Protein AF-A0A0B1T1D3-F1 (afdb_monomer)

Structure (mmCIF, N/CA/C/O backbone):
data_AF-A0A0B1T1D3-F1
#
_entry.id   AF-A0A0B1T1D3-F1
#
loop_
_atom_site.group_PDB
_atom_site.id
_atom_site.type_symbol
_atom_site.label_atom_id
_atom_site.label_alt_id
_atom_site.label_comp_id
_atom_site.label_asym_id
_atom_site.label_entity_id
_atom_site.label_seq_id
_atom_site.pdbx_PDB_ins_code
_atom_site.Cartn_x
_atom_site.Cartn_y
_atom_site.Cartn_z
_atom_site.occupancy
_atom_site.B_iso_or_equiv
_atom_site.auth_seq_id
_atom_site.auth_comp_id
_atom_site.auth_asym_id
_atom_site.auth_atom_id
_atom_site.pdbx_PDB_model_num
ATOM 1 N N . MET A 1 1 ? 5.697 1.982 43.485 1.00 67.06 1 MET A N 1
ATOM 2 C CA . MET A 1 1 ? 5.721 2.731 42.214 1.00 67.06 1 MET A CA 1
ATOM 3 C C . MET A 1 1 ? 6.189 1.792 41.124 1.00 67.06 1 MET A C 1
ATOM 5 O O . MET A 1 1 ? 7.345 1.418 41.191 1.00 67.06 1 MET A O 1
ATOM 9 N N . SER A 1 2 ? 5.290 1.399 40.220 1.00 48.56 2 SER A N 1
ATOM 10 C CA . SER A 1 2 ? 5.539 1.153 38.790 1.00 48.56 2 SER A CA 1
ATOM 11 C C . SER A 1 2 ? 4.161 0.971 38.156 1.00 48.56 2 SER A C 1
ATOM 13 O O . SER A 1 2 ? 3.545 -0.081 38.283 1.00 48.56 2 SER A O 1
ATOM 15 N N . CYS A 1 3 ? 3.622 2.054 37.605 1.00 45.72 3 CYS A N 1
ATOM 16 C CA . CYS A 1 3 ? 2.462 2.009 36.727 1.00 45.72 3 CYS A CA 1
ATOM 17 C C . CYS A 1 3 ? 2.996 1.542 35.370 1.00 45.72 3 CYS A C 1
ATOM 19 O O . CYS A 1 3 ? 3.664 2.320 34.695 1.00 45.72 3 CYS A O 1
ATOM 21 N N . SER A 1 4 ? 2.799 0.266 35.032 1.00 50.62 4 SER A N 1
ATOM 22 C CA . SER A 1 4 ? 3.001 -0.246 33.673 1.00 50.62 4 SER A CA 1
ATOM 23 C C . SER A 1 4 ? 1.984 0.435 32.766 1.00 50.62 4 SER A C 1
ATOM 25 O O . SER A 1 4 ? 0.820 0.048 32.723 1.00 50.62 4 SER A O 1
ATOM 27 N N . SER A 1 5 ? 2.406 1.507 32.107 1.00 56.75 5 SER A N 1
ATOM 28 C CA . SER A 1 5 ? 1.701 2.074 30.962 1.00 56.75 5 SER A CA 1
ATOM 29 C C . SER A 1 5 ? 2.262 1.419 29.702 1.00 56.75 5 SER A C 1
ATOM 31 O O . SER A 1 5 ? 2.885 2.079 28.882 1.00 56.75 5 SER A O 1
ATOM 33 N N . ASP A 1 6 ? 2.069 0.108 29.569 1.00 56.31 6 ASP A N 1
ATOM 34 C CA . ASP A 1 6 ? 2.306 -0.639 28.330 1.00 56.31 6 ASP A CA 1
ATOM 35 C C . ASP A 1 6 ? 1.078 -0.471 27.409 1.00 56.31 6 ASP A C 1
ATOM 37 O O . ASP A 1 6 ? 0.430 -1.435 27.031 1.00 56.31 6 ASP A O 1
ATOM 41 N N . GLU A 1 7 ? 0.676 0.773 27.134 1.00 59.59 7 GLU A N 1
ATOM 42 C CA . GLU A 1 7 ? -0.543 1.108 26.368 1.00 59.59 7 GLU A CA 1
ATOM 43 C C . GLU A 1 7 ? -0.246 2.224 25.348 1.00 59.59 7 GLU A C 1
ATOM 45 O O . GLU A 1 7 ? -0.973 3.206 25.186 1.00 59.59 7 GLU A O 1
ATOM 50 N N . GLN A 1 8 ? 0.866 2.090 24.636 1.00 52.88 8 GLN A N 1
ATOM 51 C CA . GLN A 1 8 ? 1.017 2.696 23.323 1.00 52.88 8 GLN A CA 1
ATOM 52 C C . GLN A 1 8 ? 1.562 1.577 22.449 1.00 52.88 8 GLN A C 1
ATOM 54 O O . GLN A 1 8 ? 2.716 1.192 22.562 1.00 52.88 8 GLN A O 1
ATOM 59 N N . SER A 1 9 ? 0.680 0.938 21.685 1.00 54.34 9 SER A N 1
ATOM 60 C CA . SER A 1 9 ? 1.077 -0.085 20.727 1.00 54.34 9 SER A CA 1
ATOM 61 C C . SER A 1 9 ? 1.836 0.620 19.607 1.00 54.34 9 SER A C 1
ATOM 63 O O . SER A 1 9 ? 1.246 0.988 18.593 1.00 54.34 9 SER A O 1
ATOM 65 N N . ASP A 1 10 ? 3.127 0.857 19.825 1.00 60.12 10 ASP A N 1
ATOM 66 C CA . ASP A 1 10 ? 4.103 1.088 18.773 1.00 60.12 10 ASP A CA 1
ATOM 67 C C . ASP A 1 10 ? 3.983 -0.106 17.821 1.00 60.12 10 ASP A C 1
ATOM 69 O O . ASP A 1 10 ? 4.476 -1.199 18.097 1.00 60.12 10 ASP A O 1
ATOM 73 N N . LYS A 1 11 ? 3.189 0.029 16.753 1.00 73.50 11 LYS A N 1
ATOM 74 C CA . LYS A 1 11 ? 3.085 -1.045 15.768 1.00 73.50 11 LYS A CA 1
ATOM 75 C C . LYS A 1 11 ? 4.418 -1.074 15.048 1.00 73.50 11 LYS A C 1
ATOM 77 O O . LYS A 1 11 ? 4.813 -0.098 14.425 1.00 73.50 11 LYS A O 1
ATOM 82 N N . GLU A 1 12 ? 5.116 -2.187 15.138 1.00 87.06 12 GLU A N 1
ATOM 83 C CA . GLU A 1 12 ? 6.383 -2.374 14.449 1.00 87.06 12 GLU A CA 1
ATOM 84 C C . GLU A 1 12 ? 6.150 -3.121 13.135 1.00 87.06 12 GLU A C 1
ATOM 86 O O . GLU A 1 12 ? 5.315 -4.026 13.036 1.00 87.06 12 GLU A O 1
ATOM 91 N N . CYS A 1 13 ? 6.892 -2.747 12.096 1.00 86.56 13 CYS A N 1
ATOM 92 C CA . CYS A 1 13 ? 6.836 -3.426 10.812 1.00 86.56 13 CYS A CA 1
ATOM 93 C C . CYS A 1 13 ? 7.392 -4.857 10.947 1.00 86.56 13 CYS A C 1
ATOM 95 O O . CYS A 1 13 ? 8.547 -5.021 11.341 1.00 86.56 13 CYS A O 1
ATOM 97 N N . PRO A 1 14 ? 6.667 -5.905 10.521 1.00 85.12 14 PRO A N 1
ATOM 98 C CA . PRO A 1 14 ? 7.116 -7.293 10.673 1.00 85.12 14 PRO A CA 1
ATOM 99 C C . PRO A 1 14 ? 8.318 -7.667 9.787 1.00 85.12 14 PRO A C 1
ATOM 101 O O . PRO A 1 14 ? 8.909 -8.727 9.971 1.00 85.12 14 PRO A O 1
ATOM 104 N N . LEU A 1 15 ? 8.680 -6.827 8.810 1.00 86.88 15 LEU A N 1
ATOM 105 C CA . LEU A 1 15 ? 9.808 -7.067 7.899 1.00 86.88 15 LEU A CA 1
ATOM 106 C C . LEU A 1 15 ? 11.132 -6.488 8.405 1.00 86.88 15 LEU A C 1
ATOM 108 O O . LEU A 1 15 ? 12.186 -7.057 8.130 1.00 86.88 15 LEU A O 1
ATOM 112 N N . CYS A 1 16 ? 11.088 -5.342 9.082 1.00 88.94 16 CYS A N 1
ATOM 113 C CA . CYS A 1 16 ? 12.283 -4.612 9.511 1.00 88.94 16 CYS A CA 1
ATOM 114 C C . CYS A 1 16 ? 12.325 -4.318 11.013 1.00 88.94 16 CYS A C 1
ATOM 116 O O . CYS A 1 16 ? 13.336 -3.806 11.471 1.00 88.94 16 CYS A O 1
ATOM 118 N N . MET A 1 17 ? 11.271 -4.666 11.764 1.00 84.62 17 MET A N 1
ATOM 119 C CA . MET A 1 17 ? 11.104 -4.349 13.191 1.00 84.62 17 MET A CA 1
ATOM 120 C C . MET A 1 17 ? 11.318 -2.863 13.499 1.00 84.62 17 MET A C 1
ATOM 122 O O . MET A 1 17 ? 11.918 -2.494 14.498 1.0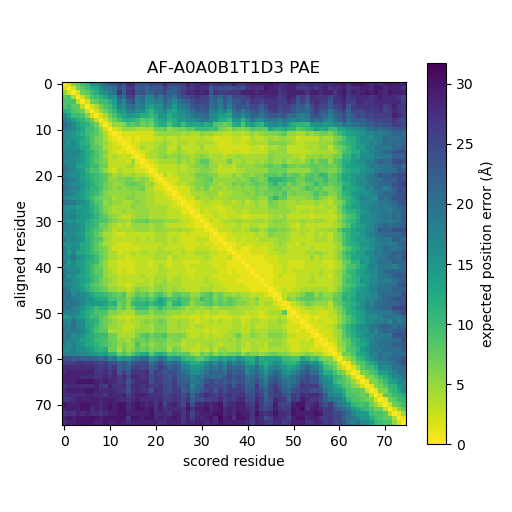0 84.62 17 MET A O 1
ATOM 126 N N . GLU A 1 18 ? 10.849 -2.008 12.593 1.00 85.75 18 GLU A N 1
ATOM 127 C CA . GLU A 1 18 ? 10.929 -0.555 12.732 1.00 85.75 18 GLU A CA 1
ATOM 128 C C . GLU A 1 18 ? 9.563 -0.015 13.160 1.00 85.75 18 GLU A C 1
ATOM 130 O O . GLU A 1 18 ? 8.536 -0.539 12.711 1.00 85.75 18 GLU A O 1
ATOM 135 N N . GLN A 1 19 ? 9.540 1.030 13.989 1.00 82.94 19 GLN A N 1
ATOM 136 C CA . GLN A 1 19 ? 8.302 1.684 14.417 1.00 82.94 19 GLN A CA 1
ATOM 137 C C . GLN A 1 19 ? 7.550 2.261 13.210 1.00 82.94 19 GLN A C 1
ATOM 139 O O . GLN A 1 19 ? 8.107 3.023 12.420 1.00 82.94 19 GLN A O 1
ATOM 144 N N . LEU A 1 20 ? 6.281 1.881 13.070 1.00 83.56 20 LEU A N 1
ATOM 145 C CA . LEU A 1 20 ? 5.351 2.458 12.105 1.00 83.56 20 LEU A CA 1
ATOM 146 C C . LEU A 1 20 ? 4.798 3.763 12.673 1.00 83.56 20 LEU A C 1
ATOM 148 O O . LEU A 1 20 ? 4.404 3.823 13.841 1.00 83.56 20 LEU A O 1
ATOM 152 N N . GLU A 1 21 ? 4.736 4.800 11.844 1.00 82.25 21 GLU A N 1
ATOM 153 C CA . GLU A 1 21 ? 4.116 6.056 12.243 1.00 82.25 21 GLU A CA 1
ATOM 154 C C . GLU A 1 21 ? 2.591 5.955 12.155 1.00 82.25 21 GLU A C 1
ATOM 156 O O . GLU A 1 21 ? 2.034 5.061 11.520 1.00 82.25 21 GLU A O 1
ATOM 161 N N . ILE A 1 22 ? 1.890 6.915 12.761 1.00 80.88 22 ILE A N 1
ATOM 162 C CA . ILE A 1 22 ? 0.419 6.964 12.789 1.00 80.88 22 ILE A CA 1
ATOM 163 C C . ILE A 1 22 ? -0.185 6.967 11.369 1.00 80.88 22 ILE A C 1
ATOM 165 O O . ILE A 1 22 ? -1.266 6.421 11.172 1.00 80.88 22 ILE A O 1
ATOM 169 N N . ASP A 1 23 ? 0.518 7.530 10.380 1.00 77.25 23 ASP A N 1
ATOM 170 C CA . ASP A 1 23 ? 0.133 7.489 8.956 1.00 77.25 23 ASP A CA 1
ATOM 171 C C . ASP A 1 23 ? 0.292 6.082 8.352 1.00 77.25 23 ASP A C 1
ATOM 173 O O . ASP A 1 23 ? -0.540 5.636 7.563 1.00 77.25 23 ASP A O 1
ATOM 177 N N . ASP A 1 24 ? 1.322 5.339 8.766 1.00 78.50 24 ASP A N 1
ATOM 178 C CA . ASP A 1 24 ? 1.564 3.969 8.306 1.00 78.50 24 ASP A CA 1
ATOM 179 C C . ASP A 1 24 ? 0.610 2.955 8.970 1.00 78.50 24 ASP A C 1
ATOM 181 O O . ASP A 1 24 ? 0.405 1.855 8.446 1.00 78.50 24 ASP A O 1
ATOM 185 N N . LEU A 1 25 ? -0.020 3.320 10.097 1.00 79.00 25 LEU A N 1
ATOM 186 C CA . LEU A 1 25 ? -1.014 2.491 10.793 1.00 79.00 25 LEU A CA 1
ATOM 187 C C . LEU A 1 25 ? -2.298 2.258 9.984 1.00 79.00 25 LEU A C 1
ATOM 189 O O . LEU A 1 25 ? -2.975 1.249 10.204 1.00 79.00 25 LEU A O 1
ATOM 193 N N . ASP A 1 26 ? -2.626 3.166 9.066 1.00 80.25 26 ASP A N 1
ATOM 194 C CA . ASP A 1 26 ? -3.747 3.025 8.127 1.00 80.25 26 ASP A CA 1
ATOM 195 C C . ASP A 1 26 ? -3.273 2.611 6.718 1.00 80.25 26 ASP A C 1
ATOM 197 O O . ASP A 1 26 ? -4.063 2.431 5.791 1.00 80.25 26 ASP A O 1
ATOM 201 N N . PHE A 1 27 ? -1.962 2.416 6.539 1.00 81.25 27 PHE A N 1
ATOM 202 C CA . PHE A 1 27 ? -1.375 2.044 5.260 1.00 81.25 27 PHE A CA 1
ATOM 203 C C . PHE A 1 27 ? -1.389 0.523 5.057 1.00 81.25 27 PHE A C 1
ATOM 205 O O . PHE A 1 27 ? -0.527 -0.216 5.540 1.00 81.25 27 PHE A O 1
ATOM 212 N N . TYR A 1 28 ? -2.360 0.056 4.272 1.00 84.75 28 TYR A N 1
ATOM 213 C CA . TYR A 1 28 ? -2.482 -1.344 3.864 1.00 84.75 28 TYR A CA 1
ATOM 214 C C . TYR A 1 28 ? -2.284 -1.466 2.351 1.00 84.75 28 TYR A C 1
ATOM 216 O O . TYR A 1 28 ? -3.248 -1.356 1.588 1.00 84.75 28 TYR A O 1
ATOM 224 N N . PRO A 1 29 ? -1.050 -1.724 1.874 1.00 80.62 29 PRO A N 1
ATOM 225 C CA . PRO A 1 29 ? -0.795 -1.806 0.441 1.00 80.62 29 PRO A CA 1
ATOM 226 C C . PRO A 1 29 ? -1.482 -3.019 -0.202 1.00 80.62 29 PRO A C 1
ATOM 228 O O . PRO A 1 29 ? -1.688 -3.039 -1.411 1.00 80.62 29 PRO A O 1
ATOM 231 N N . CYS A 1 30 ? -1.858 -4.039 0.579 1.00 83.00 30 CYS A N 1
ATOM 232 C CA . CYS A 1 30 ? -2.585 -5.208 0.095 1.00 83.00 30 CYS A CA 1
ATOM 233 C C . CYS A 1 30 ? -3.896 -5.423 0.858 1.00 83.00 30 CYS A C 1
ATOM 235 O O . CYS A 1 30 ? -3.991 -5.171 2.054 1.00 83.00 30 CYS A O 1
ATOM 237 N N . LYS A 1 31 ? -4.883 -6.007 0.172 1.00 81.69 31 LYS A N 1
ATOM 238 C CA . LYS A 1 31 ? -6.221 -6.318 0.705 1.00 81.69 31 LYS A CA 1
ATOM 239 C C . LYS A 1 31 ? -6.240 -7.450 1.739 1.00 81.69 31 LYS A C 1
ATOM 241 O O . LYS A 1 31 ? -7.287 -7.741 2.292 1.00 81.69 31 LYS A O 1
ATOM 246 N N . CYS A 1 32 ? -5.105 -8.112 1.961 1.00 86.50 32 CYS A N 1
ATOM 247 C CA . CYS A 1 32 ? -4.948 -9.173 2.958 1.00 86.50 32 CYS A CA 1
ATOM 248 C C . CYS A 1 32 ? -4.653 -8.646 4.372 1.00 86.50 32 CYS A C 1
ATOM 250 O O . CYS A 1 32 ? -4.264 -9.434 5.227 1.00 86.50 32 CYS A O 1
ATOM 252 N N . GLU A 1 33 ? -4.773 -7.330 4.592 1.00 83.12 33 GLU A N 1
ATOM 253 C CA . GLU A 1 33 ? -4.533 -6.668 5.887 1.00 83.12 33 GLU A CA 1
ATOM 254 C C . GLU A 1 33 ? -3.083 -6.813 6.388 1.00 83.12 33 GLU A C 1
ATOM 256 O O . GLU A 1 33 ? -2.775 -6.582 7.555 1.00 83.12 33 GLU A O 1
ATOM 261 N N . TYR A 1 34 ? -2.154 -7.158 5.490 1.00 86.50 34 TYR A N 1
ATOM 262 C CA . TYR A 1 34 ? -0.737 -7.256 5.816 1.00 86.50 34 TYR A CA 1
ATOM 263 C C . TYR A 1 34 ? -0.087 -5.869 5.837 1.00 86.50 34 TYR A C 1
ATOM 265 O O . TYR A 1 34 ? 0.248 -5.304 4.790 1.00 86.50 34 TYR A O 1
ATOM 273 N N . GLN A 1 35 ? 0.073 -5.335 7.046 1.00 86.12 35 GLN A N 1
ATOM 274 C CA . GLN A 1 35 ? 0.677 -4.034 7.316 1.00 86.12 35 GLN A CA 1
ATOM 275 C C . GLN A 1 35 ? 2.204 -4.107 7.320 1.00 86.12 35 GLN A C 1
ATOM 277 O O . GLN A 1 35 ? 2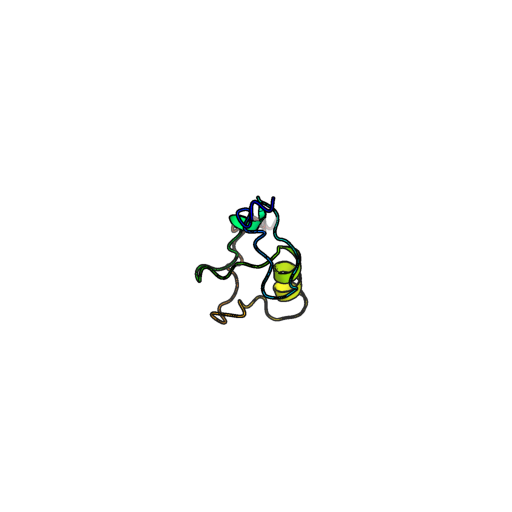.807 -4.957 7.977 1.00 86.12 35 GLN A O 1
ATOM 282 N N . ILE A 1 36 ? 2.826 -3.187 6.588 1.00 87.06 36 ILE A N 1
ATOM 283 C CA . ILE A 1 36 ? 4.277 -3.036 6.473 1.00 87.06 36 ILE A CA 1
ATOM 284 C C . ILE 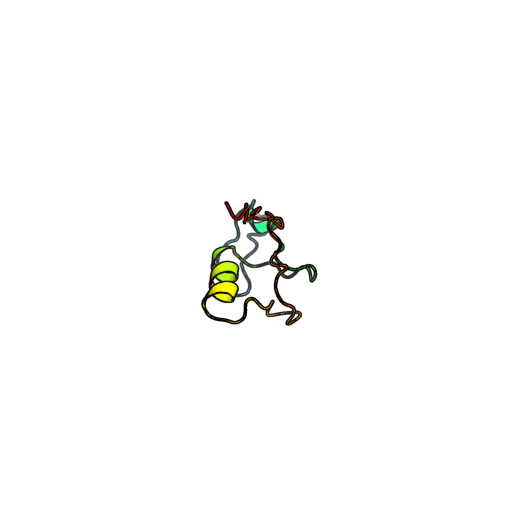A 1 36 ? 4.621 -1.559 6.326 1.00 87.06 36 ILE A C 1
ATOM 286 O O . ILE A 1 36 ? 3.792 -0.770 5.880 1.00 87.06 36 ILE A O 1
ATOM 290 N N . CYS A 1 37 ? 5.858 -1.186 6.640 1.00 88.81 37 CYS A N 1
ATOM 291 C CA . CYS A 1 37 ? 6.303 0.189 6.457 1.00 88.81 37 CYS A CA 1
ATOM 292 C C . CYS A 1 37 ? 6.443 0.547 4.971 1.00 88.81 37 CYS A C 1
ATOM 294 O O . CYS A 1 37 ? 6.729 -0.309 4.118 1.00 88.81 37 CYS A O 1
ATOM 296 N N . ARG A 1 38 ? 6.316 1.844 4.673 1.00 84.81 38 ARG A N 1
ATOM 297 C CA . ARG A 1 38 ? 6.432 2.400 3.318 1.00 84.81 38 ARG A CA 1
ATOM 298 C C . ARG A 1 38 ? 7.772 2.048 2.649 1.00 84.81 38 ARG A C 1
ATOM 300 O O . ARG A 1 38 ? 7.795 1.744 1.460 1.00 84.81 38 ARG A O 1
ATOM 307 N N . PHE A 1 39 ? 8.869 1.990 3.412 1.00 88.06 39 PHE A N 1
ATOM 308 C CA . PHE A 1 39 ? 10.189 1.578 2.912 1.00 88.06 39 PHE A CA 1
ATOM 309 C C . PHE A 1 39 ? 10.246 0.108 2.486 1.00 88.06 39 PHE A C 1
ATOM 311 O O . PHE A 1 39 ? 10.745 -0.199 1.404 1.00 88.06 39 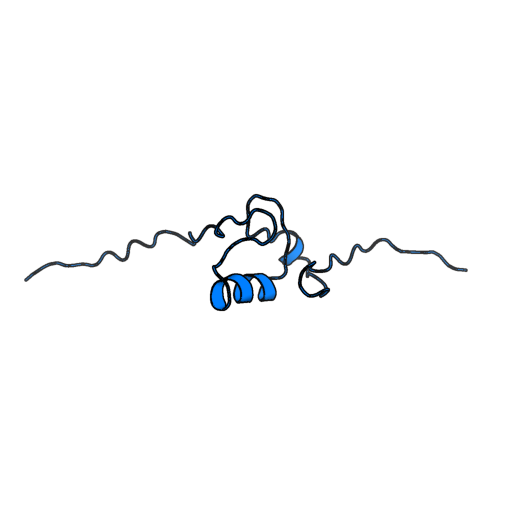PHE A O 1
ATOM 318 N N . CYS A 1 40 ? 9.723 -0.807 3.309 1.00 88.31 40 CYS A N 1
ATOM 319 C CA . CYS A 1 40 ? 9.688 -2.227 2.963 1.00 88.31 40 CYS A CA 1
ATOM 320 C C . CYS A 1 40 ? 8.790 -2.480 1.756 1.00 88.31 40 CYS A C 1
ATOM 322 O O . CYS A 1 40 ? 9.170 -3.249 0.879 1.00 88.31 40 CYS A O 1
ATOM 324 N N . TRP A 1 41 ? 7.641 -1.804 1.680 1.00 86.12 41 TRP A N 1
ATOM 325 C CA . TRP A 1 41 ? 6.780 -1.853 0.502 1.00 86.12 41 TRP A CA 1
ATOM 326 C C . TRP A 1 41 ? 7.532 -1.412 -0.760 1.00 86.12 41 TRP A C 1
ATOM 328 O O . TRP A 1 41 ? 7.557 -2.144 -1.744 1.00 86.12 41 TRP A O 1
ATOM 338 N N . HIS A 1 42 ? 8.235 -0.278 -0.714 1.00 86.62 42 HIS A N 1
ATOM 339 C CA . HIS A 1 42 ? 8.997 0.222 -1.861 1.00 86.62 42 HIS A CA 1
ATOM 340 C C . HIS A 1 42 ? 10.119 -0.738 -2.292 1.00 86.62 42 HIS A C 1
ATOM 342 O O . HIS A 1 42 ? 10.314 -0.968 -3.487 1.00 86.62 42 HIS A O 1
ATOM 348 N N . ARG A 1 43 ? 10.811 -1.355 -1.324 1.00 86.94 43 ARG A N 1
ATOM 349 C CA . ARG A 1 43 ? 11.826 -2.388 -1.580 1.00 86.9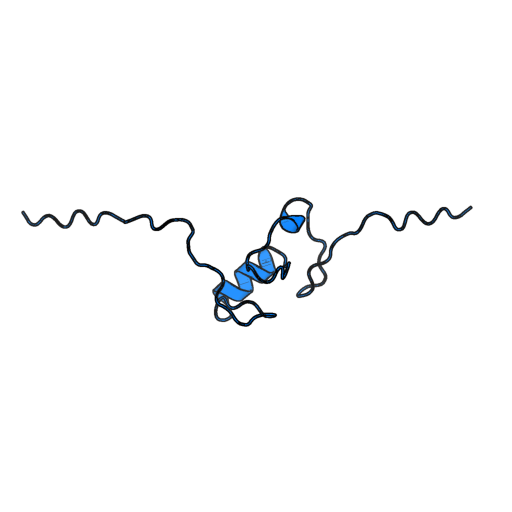4 43 ARG A CA 1
ATOM 350 C C . ARG A 1 43 ? 11.213 -3.643 -2.202 1.00 86.94 43 ARG A C 1
ATOM 352 O O . ARG A 1 43 ? 11.751 -4.155 -3.168 1.00 86.94 43 ARG A O 1
ATOM 359 N N . LEU A 1 44 ? 10.056 -4.101 -1.721 1.00 87.81 44 LEU A N 1
ATOM 360 C CA . LEU A 1 44 ? 9.332 -5.232 -2.316 1.00 87.81 44 LEU A CA 1
ATOM 361 C C . LEU A 1 44 ? 8.932 -4.955 -3.775 1.00 87.81 44 LEU A C 1
ATOM 363 O O . LEU A 1 44 ? 8.962 -5.865 -4.600 1.00 87.81 44 LEU A O 1
ATOM 367 N N . LEU A 1 45 ? 8.566 -3.710 -4.102 1.00 82.31 45 LEU A N 1
ATOM 368 C CA . LEU A 1 45 ? 8.264 -3.295 -5.476 1.00 82.31 45 LEU A CA 1
ATOM 369 C C . LEU A 1 45 ? 9.512 -3.185 -6.362 1.00 82.31 45 LEU A C 1
ATOM 371 O O . LEU A 1 45 ? 9.419 -3.471 -7.551 1.00 82.31 45 LEU A O 1
ATOM 375 N N . THR A 1 46 ? 10.646 -2.755 -5.805 1.00 84.75 46 THR A N 1
ATOM 376 C CA . THR A 1 46 ? 11.864 -2.449 -6.578 1.00 84.75 46 THR A CA 1
ATOM 377 C C . THR A 1 46 ? 12.803 -3.649 -6.709 1.00 84.75 46 THR A C 1
ATOM 379 O O . THR A 1 46 ? 13.295 -3.924 -7.800 1.00 84.75 46 THR A O 1
ATOM 382 N N . ASP A 1 47 ? 13.061 -4.349 -5.605 1.00 80.56 47 ASP A N 1
ATOM 383 C CA . ASP A 1 47 ? 14.051 -5.426 -5.496 1.00 80.56 47 ASP A CA 1
ATOM 384 C C . ASP A 1 47 ? 13.437 -6.829 -5.642 1.00 80.56 47 ASP A C 1
ATOM 386 O O . ASP A 1 47 ? 14.143 -7.767 -6.009 1.00 80.56 47 ASP A O 1
ATOM 390 N N . GLU A 1 48 ? 12.141 -6.996 -5.354 1.00 80.12 48 GLU A N 1
ATOM 391 C CA . GLU A 1 48 ? 11.437 -8.282 -5.492 1.00 80.12 48 GLU A CA 1
ATOM 392 C C . GLU A 1 48 ? 10.495 -8.291 -6.716 1.00 80.12 48 GLU A C 1
ATOM 394 O O . GLU A 1 48 ? 10.884 -7.932 -7.822 1.00 80.12 48 GLU A O 1
ATOM 399 N N . ASN A 1 49 ? 9.261 -8.777 -6.569 1.00 78.88 49 ASN A N 1
ATOM 400 C CA . ASN A 1 49 ? 8.272 -8.869 -7.648 1.00 78.88 49 ASN A CA 1
ATOM 401 C C . ASN A 1 49 ? 7.071 -7.935 -7.423 1.00 78.88 49 ASN A C 1
ATOM 403 O O . ASN A 1 49 ? 6.059 -8.074 -8.110 1.00 78.88 49 ASN A O 1
ATOM 407 N N . GLY A 1 50 ? 7.126 -7.040 -6.429 1.00 80.56 50 GLY A N 1
ATOM 408 C CA . GLY A 1 50 ? 5.958 -6.266 -5.999 1.00 80.56 50 GLY A CA 1
ATOM 409 C C . GLY A 1 50 ? 4.834 -7.153 -5.461 1.00 80.56 50 GLY A C 1
ATOM 410 O O . GLY A 1 50 ? 3.659 -6.816 -5.588 1.00 80.56 50 GLY A O 1
ATOM 411 N N . LEU A 1 51 ? 5.184 -8.307 -4.888 1.00 85.50 51 LEU A N 1
ATOM 412 C CA . LEU A 1 51 ? 4.239 -9.265 -4.325 1.00 85.50 51 LEU A CA 1
ATOM 413 C C . LEU A 1 51 ? 4.167 -9.093 -2.810 1.00 85.50 51 LEU A C 1
ATOM 415 O O . LEU A 1 51 ? 5.174 -8.890 -2.135 1.00 85.50 51 LEU A O 1
ATOM 419 N N . CYS A 1 52 ? 2.970 -9.238 -2.258 1.00 87.81 52 CYS A N 1
ATOM 420 C CA . CYS A 1 52 ? 2.784 -9.265 -0.819 1.00 87.81 52 CYS A CA 1
ATOM 421 C C . CYS A 1 52 ? 3.368 -10.561 -0.221 1.00 87.81 52 CYS A C 1
ATOM 423 O O . CYS A 1 52 ? 3.033 -11.645 -0.699 1.00 87.81 52 CYS A O 1
ATOM 425 N N . PRO A 1 53 ? 4.167 -10.508 0.859 1.00 84.94 53 PRO A N 1
ATOM 426 C CA . PRO A 1 53 ? 4.803 -11.703 1.423 1.00 84.94 53 PRO A CA 1
ATOM 427 C C . PRO A 1 53 ? 3.811 -12.662 2.105 1.00 84.94 53 PRO A C 1
ATOM 429 O O . PRO A 1 53 ? 4.086 -13.857 2.197 1.00 84.94 53 PRO A O 1
ATOM 432 N N . ALA A 1 54 ? 2.645 -12.173 2.543 1.00 85.69 54 ALA A N 1
ATOM 433 C CA . ALA A 1 54 ? 1.626 -12.996 3.196 1.00 85.69 54 ALA A CA 1
ATOM 434 C C . ALA A 1 54 ? 0.735 -13.743 2.192 1.00 85.69 54 ALA A C 1
ATOM 436 O O . ALA A 1 54 ? 0.597 -14.962 2.258 1.00 85.69 54 ALA A O 1
ATOM 437 N N . CYS A 1 55 ? 0.138 -13.022 1.239 1.00 87.56 55 CYS A N 1
ATOM 438 C CA . CYS A 1 55 ? -0.810 -13.602 0.280 1.00 87.56 55 CYS A CA 1
ATOM 439 C C . CYS A 1 55 ? -0.191 -13.943 -1.084 1.00 87.56 55 CYS A C 1
ATOM 441 O O . CYS A 1 55 ? -0.856 -14.563 -1.912 1.00 87.56 55 CYS A O 1
ATOM 443 N N . ARG A 1 56 ? 1.064 -13.541 -1.334 1.00 85.62 56 ARG A N 1
ATOM 444 C CA . ARG A 1 56 ? 1.772 -13.692 -2.620 1.00 85.62 56 ARG A CA 1
ATOM 445 C C . ARG A 1 56 ? 1.025 -13.097 -3.817 1.00 85.62 56 ARG A C 1
ATOM 447 O O . ARG A 1 56 ? 1.274 -13.492 -4.952 1.00 85.62 56 ARG A O 1
ATOM 454 N N . GLN A 1 57 ? 0.114 -12.155 -3.579 1.00 81.88 57 GLN A N 1
ATOM 455 C CA . GLN A 1 57 ? -0.555 -11.411 -4.641 1.00 81.88 57 GLN A CA 1
ATOM 456 C C . GLN A 1 57 ? 0.229 -10.144 -4.983 1.00 81.88 57 GLN A C 1
ATOM 458 O O . GLN A 1 57 ? 0.814 -9.546 -4.076 1.00 81.88 57 GLN A O 1
ATOM 463 N N . PRO A 1 58 ? 0.226 -9.715 -6.257 1.00 80.44 58 PRO A N 1
ATOM 464 C CA . PRO A 1 58 ? 0.774 -8.418 -6.625 1.00 80.44 58 PRO A CA 1
ATOM 465 C C . PRO A 1 58 ? 0.042 -7.314 -5.871 1.00 80.44 58 PRO A C 1
ATOM 467 O O . PRO A 1 58 ? -1.187 -7.350 -5.726 1.00 80.44 58 PRO A O 1
ATOM 470 N N . TYR A 1 59 ? 0.807 -6.352 -5.360 1.00 81.12 59 TYR A N 1
ATOM 471 C CA . TYR A 1 59 ? 0.226 -5.123 -4.844 1.00 81.12 59 TYR A CA 1
ATOM 472 C C . TYR A 1 59 ? -0.558 -4.449 -5.983 1.00 81.12 59 TYR A C 1
ATOM 474 O O . TYR A 1 59 ? -0.056 -4.401 -7.105 1.00 81.12 59 TYR A O 1
ATOM 482 N N . PRO A 1 60 ? -1.798 -3.985 -5.740 1.00 69.94 60 PRO A N 1
ATOM 483 C CA . PRO A 1 60 ? -2.592 -3.316 -6.760 1.00 69.94 60 PRO A CA 1
ATOM 484 C C . PRO A 1 60 ? -1.832 -2.087 -7.272 1.00 69.94 60 PRO A C 1
ATOM 486 O O . PRO A 1 60 ? -1.622 -1.123 -6.542 1.00 69.94 60 PRO A O 1
ATOM 489 N N . GLU A 1 61 ? -1.412 -2.151 -8.531 1.00 54.22 61 GLU A N 1
ATOM 490 C CA . GLU A 1 61 ? -0.561 -1.177 -9.219 1.00 54.22 61 GLU A CA 1
ATOM 491 C C . GLU A 1 61 ? -1.306 0.066 -9.721 1.00 54.22 61 GLU A C 1
ATOM 493 O O . GLU A 1 61 ? -0.778 0.759 -10.576 1.00 54.22 61 GLU A O 1
ATOM 498 N N . ASP A 1 62 ? -2.525 0.346 -9.250 1.00 48.59 62 ASP A N 1
ATOM 499 C CA . ASP A 1 62 ? -3.422 1.327 -9.878 1.00 48.59 62 ASP A CA 1
ATOM 500 C C . ASP A 1 62 ? -3.469 2.669 -9.1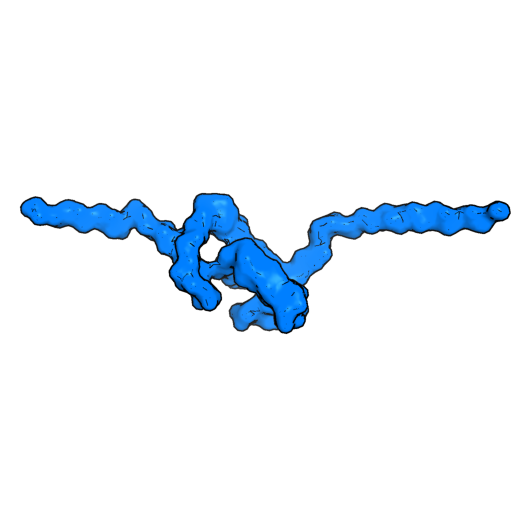07 1.00 48.59 62 ASP A C 1
ATOM 502 O O . ASP A 1 62 ? -4.489 3.000 -8.492 1.00 48.59 62 ASP A O 1
ATOM 506 N N . PRO A 1 63 ? -2.422 3.524 -9.130 1.00 45.88 63 PRO A N 1
ATOM 507 C CA . PRO A 1 63 ? -2.603 4.942 -8.900 1.00 45.88 63 PRO A CA 1
ATOM 508 C C . PRO A 1 63 ? -3.168 5.542 -10.187 1.00 45.88 63 PRO A C 1
ATOM 510 O O . PRO A 1 63 ? -2.463 6.249 -10.891 1.00 45.88 63 PRO A O 1
ATOM 513 N N . VAL A 1 64 ? -4.440 5.259 -10.484 1.00 44.31 64 VAL A N 1
ATOM 514 C CA . VAL A 1 64 ? -5.170 5.799 -11.636 1.00 44.31 64 VAL A CA 1
ATOM 515 C C . VAL A 1 64 ? -4.512 5.412 -12.960 1.00 44.31 64 VAL A C 1
ATOM 517 O O . VAL A 1 64 ? -3.428 5.858 -13.320 1.00 44.31 64 VAL A O 1
ATOM 520 N N . THR A 1 65 ? -5.247 4.671 -13.778 1.00 43.50 65 THR A N 1
ATOM 521 C CA . THR A 1 65 ? -5.071 4.688 -15.226 1.00 43.50 65 THR A CA 1
ATOM 522 C C . THR A 1 65 ? -5.138 6.143 -15.726 1.00 43.50 65 THR A C 1
ATOM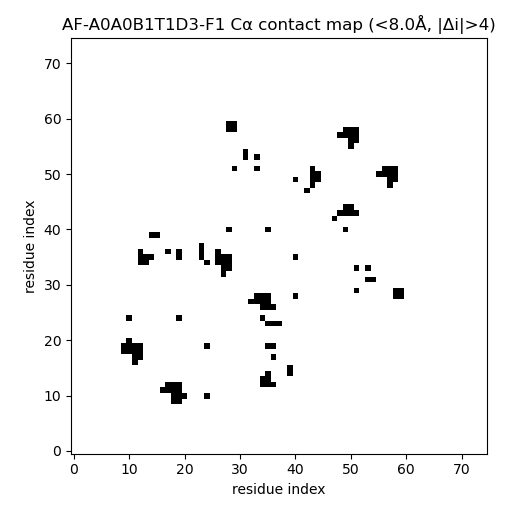 524 O O . THR A 1 65 ? -6.172 6.609 -16.210 1.00 43.50 65 THR A O 1
ATOM 527 N N . PHE A 1 66 ? -4.053 6.914 -15.619 1.00 49.03 66 PHE A N 1
ATOM 528 C CA . PHE A 1 66 ? -3.868 8.095 -16.432 1.00 49.03 66 PHE A CA 1
ATOM 529 C C . PHE A 1 66 ? -3.666 7.500 -17.809 1.00 49.03 66 PHE A C 1
ATOM 531 O O . PHE A 1 66 ? -2.568 7.102 -18.195 1.00 49.03 66 PHE A O 1
ATOM 538 N N . LYS A 1 67 ? -4.781 7.370 -18.533 1.00 48.84 67 LYS A N 1
ATOM 539 C CA . LYS A 1 67 ? -4.760 7.364 -19.981 1.00 48.84 67 LYS A CA 1
ATOM 540 C C . LYS A 1 67 ? -3.928 8.577 -20.356 1.00 48.84 67 LYS A C 1
ATOM 542 O O . LYS A 1 67 ? -4.439 9.692 -20.427 1.00 48.84 67 LYS A O 1
ATOM 547 N N . VAL A 1 68 ? -2.635 8.358 -20.569 1.00 49.75 68 VAL A N 1
ATOM 548 C CA . VAL A 1 68 ? -1.880 9.168 -21.494 1.00 49.75 68 VAL A CA 1
ATOM 549 C C . VAL A 1 68 ? -2.686 9.040 -22.772 1.00 49.75 68 VAL A C 1
ATOM 551 O O . VAL A 1 68 ? -2.695 8.010 -23.445 1.00 49.75 68 VAL A O 1
ATOM 554 N N . ILE A 1 69 ? -3.507 10.051 -23.036 1.00 58.81 69 ILE A N 1
ATOM 555 C CA . ILE A 1 69 ? -3.985 10.291 -24.378 1.00 58.81 69 ILE A CA 1
ATOM 556 C C . ILE A 1 69 ? -2.685 10.574 -25.119 1.00 58.81 69 ILE A C 1
ATOM 558 O O . ILE A 1 69 ? -2.200 11.701 -25.154 1.00 58.81 69 ILE A O 1
ATOM 562 N N . PHE A 1 70 ? -2.067 9.514 -25.643 1.00 50.69 70 PHE A N 1
ATOM 563 C CA . PHE A 1 70 ? -1.273 9.634 -26.839 1.00 50.69 70 PHE A CA 1
ATOM 564 C C . PHE A 1 70 ? -2.233 10.281 -27.822 1.00 50.69 70 PHE A C 1
ATOM 566 O O . PHE A 1 70 ? -3.102 9.619 -28.389 1.00 50.69 70 PHE A O 1
ATOM 573 N N . CYS A 1 71 ? -2.112 11.596 -27.985 1.00 53.91 71 CYS A N 1
ATOM 574 C CA . CYS A 1 71 ? -2.611 12.256 -29.170 1.00 53.91 71 CYS A CA 1
ATOM 575 C C . CYS A 1 71 ? -1.678 11.809 -30.302 1.00 53.91 71 CYS A C 1
ATOM 577 O O . CYS A 1 71 ? -0.823 12.544 -30.780 1.00 53.91 71 CYS A O 1
ATOM 579 N N . CYS A 1 72 ? -1.793 10.529 -30.654 1.00 52.88 72 CYS A N 1
ATOM 580 C CA . CYS A 1 72 ? -1.444 10.032 -31.958 1.00 52.88 72 CYS A CA 1
ATOM 581 C C . CYS A 1 72 ? -2.536 10.606 -32.864 1.00 52.88 72 CYS A C 1
ATOM 583 O O . CYS A 1 72 ? -3.619 10.038 -33.003 1.00 52.88 72 CYS A O 1
ATOM 585 N N . ASN A 1 73 ? -2.303 11.812 -33.372 1.00 54.66 73 ASN A N 1
ATOM 586 C CA . ASN A 1 73 ? -2.945 12.244 -34.595 1.00 54.66 73 ASN A CA 1
ATOM 587 C C . ASN A 1 73 ? -1.831 12.541 -35.589 1.00 54.66 73 ASN A C 1
ATOM 589 O O . ASN A 1 73 ? -1.104 13.522 -35.480 1.00 54.66 73 ASN A O 1
ATOM 593 N N . GLU A 1 74 ? -1.671 11.570 -36.475 1.00 59.38 74 GLU A N 1
ATOM 594 C CA . GLU A 1 74 ? -1.202 11.726 -37.838 1.00 59.38 74 GLU A CA 1
ATOM 595 C C . GLU A 1 74 ? -1.713 13.046 -38.446 1.00 59.38 74 GLU A C 1
ATOM 597 O O . GLU A 1 74 ? -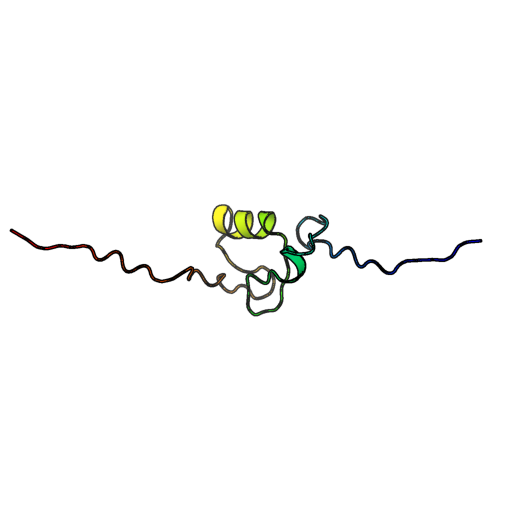2.919 13.214 -38.627 1.00 59.38 74 GLU A O 1
ATOM 602 N N . PHE A 1 75 ? -0.792 13.970 -38.735 1.00 51.62 75 PHE A N 1
ATOM 603 C CA . PHE A 1 75 ? -0.881 14.917 -39.849 1.00 51.62 75 PHE A CA 1
ATOM 604 C C . PHE A 1 75 ? 0.515 15.381 -40.272 1.00 51.62 75 PHE A C 1
ATOM 606 O O . PHE A 1 75 ? 1.352 15.624 -39.371 1.00 51.62 75 PHE A O 1
#

Solvent-accessible surface area (backbone atoms only — not comparable to full-atom values): 5105 Å² total; per-residue (Å²): 142,81,83,84,76,88,78,70,85,73,49,54,16,84,88,75,71,41,79,46,50,82,74,43,75,74,38,52,73,38,95,83,71,59,58,50,40,72,67,58,52,53,44,31,52,70,78,58,81,28,46,39,89,88,80,66,43,65,44,78,84,69,85,61,87,73,73,72,74,74,80,79,68,94,129

Organism: Oesophagostomum dentatum (NCBI:txid61180)

Nearest PDB structures (foldseek):
  1ur6-assembly1_B  TM=9.188E-01  e=5.898E-10  Homo sapiens
  1e4u-assembly1_A  TM=7.256E-01  e=2.015E-09  Homo sapiens
  5aie-assembly1_A  TM=8.998E-01  e=9.393E-07  Saccharomyces cerevisiae S288C
  5fey-assembly1_B  TM=7.288E-01  e=4.289E-03  Homo sapiens
  5fey-assembly1_A  TM=7.080E-01  e=1.126E-02  Homo sapiens

Secondary structure (DSSP, 8-state):
----------PBPTTT-PBPPTTGGG--SSTT-----HHHHHHHHHTS-SB-TTT-PBP---S------------

Mean predicted aligned error: 12.18 Å

pLDDT: mean 73.29, std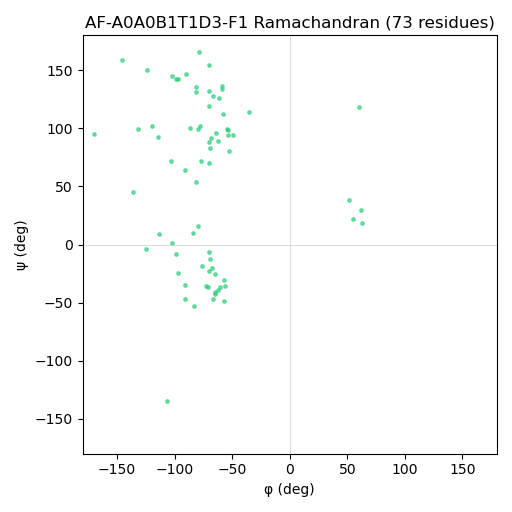 15.23, range [43.5, 88.94]

InterPro domains:
  IPR001841 Zinc finger, RING-type [PS50089] (13-56)
  IPR013083 Zinc finger, RING/FYVE/PHD-type [G3DSA:3.30.40.10] (2-73)
  IPR039515 NOT4, modified RING finger, HC subclass (C4C4-type) [cd16618] (11-57)
  IPR039780 CCR4-NOT transcription complex subunit 4 [PTHR12603] (7-69)

Sequence (75 aa):
MSCSSDEQSDKECPLCMEQLEIDDLDFYPCKCEYQICRFCWHRLLTDENGLCPACRQPYPEDPVTFKVIFCCNEF

Foldseek 3Di:
DDDPPPPDCQPAFPVPRHGDDPVQVPDDQDPVSRGGHPVVCVCCVPVNVCADPPPRHHRPPCPDPPPPPPPPDDD

Radius of gyration: 18.83 Å; Cα contacts (8 Å, |Δi|>4): 68; chains: 1; bounding box: 20×29×82 Å